Protein AF-A0A803LSX2-F1 (afdb_monomer_lite)

Secondary structure (DSSP, 8-state):
-----TTPPPPHHHHHHHHSEEEEETTEEEE-SHHHHHHHHHHHHHHHHHHHTT----HHHHHHHHTTSEETTEETTTBTTHHHHSPPPGGG------S--SHHHHHHHHH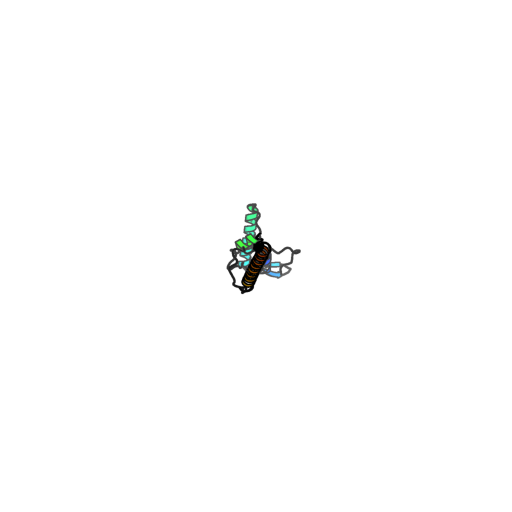HHHHHHHHHHHHHHHHHHHHHH-PPP-PPPPP---------

pLDDT: mean 78.56, std 14.8, range [43.22, 96.0]

Radius of gyration: 40.78 Å; chains: 1; bounding box: 102×31×117 Å

Sequence (152 aa):
MAKKKDGILPTTAEVYESTHSVCVGNDEVELMGDKSQKVMGEYMEKLEEYKNKGIEINPDKVYLEVVGGQKKGKVYGLGSASQMYYKSDPTSQSTSSSSTPSMISQLSSQVEELKKMAEENHNKEMASLVKQVYRPYKPPTPAVTRSRDTTK

InterPro domains:
  IPR004252 Probable transposase, Ptta/En/Spm, plant [PF03004] (1-81)

Foldseek 3Di:
DQDDDPPDDDAPLSLLQVQQWDDPDPPDTDGHDDVSVQLVVQLVVVVVVCVVVVHDDDSNVSSCVSQPHADPNDGPSCGPVVCVVDPDDPVPPDDPCPDDPDPVVVVVVVVVVVVVVVVVVVVVVVVVVVVVVDDDDDDDDDDPDDDDDDDD

Structure (mmCIF, N/CA/C/O backbone):
data_AF-A0A803LSX2-F1
#
_entry.id   AF-A0A803LSX2-F1
#
loop_
_atom_site.group_PDB
_atom_site.id
_atom_site.type_symbol
_atom_site.label_atom_id
_atom_site.label_alt_id
_atom_site.label_comp_id
_atom_site.label_asym_id
_atom_site.label_entity_id
_atom_site.label_seq_id
_atom_site.pdbx_PDB_ins_code
_atom_site.Cartn_x
_atom_site.Cartn_y
_atom_site.Cartn_z
_atom_site.occupancy
_atom_site.B_iso_or_equiv
_atom_site.auth_seq_id
_atom_site.auth_comp_id
_atom_site.auth_asym_id
_atom_site.auth_atom_id
_atom_site.pdbx_PDB_model_num
ATOM 1 N N . MET A 1 1 ? 8.763 -13.760 -7.554 1.00 45.34 1 MET A N 1
ATOM 2 C CA . MET A 1 1 ? 8.290 -14.188 -6.214 1.00 45.34 1 MET A CA 1
ATOM 3 C C . MET A 1 1 ? 9.297 -13.674 -5.201 1.00 45.34 1 MET A C 1
ATOM 5 O O . MET A 1 1 ? 10.445 -14.092 -5.266 1.00 45.34 1 MET A O 1
ATOM 9 N N . ALA A 1 2 ? 8.905 -12.750 -4.323 1.00 52.59 2 ALA A N 1
ATOM 10 C CA . ALA A 1 2 ? 9.801 -12.193 -3.310 1.00 52.59 2 ALA A CA 1
ATOM 11 C C . ALA A 1 2 ? 10.327 -13.298 -2.370 1.00 52.59 2 ALA A C 1
ATOM 13 O O . ALA A 1 2 ? 9.544 -14.089 -1.832 1.00 52.59 2 ALA A O 1
ATOM 14 N N . LYS A 1 3 ? 11.654 -13.374 -2.196 1.00 54.28 3 LYS A N 1
ATOM 15 C CA . LYS A 1 3 ? 12.314 -14.301 -1.262 1.00 54.28 3 LYS A CA 1
ATOM 16 C C . LYS A 1 3 ? 11.926 -13.898 0.170 1.00 54.28 3 LYS A C 1
ATOM 18 O O . LYS A 1 3 ? 12.095 -12.745 0.554 1.00 54.28 3 LYS A O 1
ATOM 23 N N . LYS A 1 4 ? 11.370 -14.830 0.955 1.00 54.22 4 LYS A N 1
ATOM 24 C CA . LYS A 1 4 ? 10.999 -14.587 2.360 1.00 54.22 4 LYS A CA 1
ATOM 25 C C . LYS A 1 4 ? 12.279 -14.457 3.193 1.00 54.22 4 LYS A C 1
ATOM 27 O O . LYS A 1 4 ? 13.009 -15.435 3.312 1.00 54.22 4 LYS A O 1
ATOM 32 N N . LYS A 1 5 ? 12.536 -13.279 3.763 1.00 59.06 5 LYS A N 1
ATOM 33 C CA . LYS A 1 5 ? 13.562 -13.076 4.797 1.00 59.06 5 LYS A CA 1
ATOM 34 C C . LYS A 1 5 ? 12.945 -13.459 6.143 1.00 59.06 5 LYS A C 1
ATOM 36 O O . LYS A 1 5 ? 12.048 -12.762 6.586 1.00 59.06 5 LYS A O 1
ATOM 41 N N . ASP A 1 6 ? 13.327 -14.595 6.723 1.00 60.88 6 ASP A N 1
ATOM 42 C CA . ASP A 1 6 ? 13.201 -14.983 8.148 1.00 60.88 6 ASP A CA 1
ATOM 43 C C . ASP A 1 6 ? 11.969 -14.504 8.959 1.00 60.88 6 ASP A C 1
ATOM 45 O O . ASP A 1 6 ? 12.066 -14.196 10.144 1.00 60.88 6 ASP A O 1
ATOM 49 N N . GLY A 1 7 ? 10.782 -14.437 8.345 1.00 65.94 7 GLY A N 1
ATOM 50 C CA . GLY A 1 7 ? 9.560 -13.936 8.995 1.00 65.94 7 GLY A CA 1
ATOM 51 C C . GLY A 1 7 ? 9.459 -12.407 9.117 1.00 65.94 7 GLY A C 1
ATOM 52 O O . GLY A 1 7 ? 8.475 -11.909 9.662 1.00 65.94 7 GLY A O 1
ATOM 53 N N . ILE A 1 8 ? 10.422 -11.660 8.577 1.00 78.31 8 ILE A N 1
ATOM 54 C CA . ILE A 1 8 ? 10.388 -10.201 8.458 1.00 78.31 8 ILE A CA 1
ATOM 55 C C . ILE A 1 8 ? 9.536 -9.836 7.238 1.00 78.31 8 ILE A C 1
ATOM 57 O O . ILE A 1 8 ? 9.716 -10.373 6.142 1.00 78.31 8 ILE A O 1
ATOM 61 N N . LEU A 1 9 ? 8.576 -8.929 7.438 1.00 80.88 9 LEU A N 1
ATOM 62 C CA . LEU A 1 9 ? 7.730 -8.427 6.360 1.00 80.88 9 LEU A CA 1
ATOM 63 C C . LEU A 1 9 ? 8.609 -7.679 5.337 1.00 80.88 9 LEU A C 1
ATOM 65 O O . LEU A 1 9 ? 9.346 -6.780 5.744 1.00 80.88 9 LEU A O 1
ATOM 69 N N . PRO A 1 10 ? 8.545 -8.020 4.036 1.00 88.00 10 PRO A N 1
ATOM 70 C CA . PRO A 1 10 ? 9.317 -7.317 3.016 1.00 88.00 10 PRO A CA 1
ATOM 71 C C . PRO A 1 10 ? 8.851 -5.870 2.907 1.00 88.00 10 PRO A C 1
ATOM 73 O O . PRO A 1 10 ? 7.655 -5.621 3.033 1.00 88.00 10 PRO A O 1
ATOM 76 N N . THR A 1 11 ? 9.752 -4.931 2.637 1.00 90.88 11 THR A N 1
ATOM 77 C CA . THR A 1 11 ? 9.414 -3.509 2.455 1.00 90.88 11 THR A CA 1
ATOM 78 C C . THR A 1 11 ? 8.513 -3.320 1.232 1.00 90.88 11 THR A C 1
ATOM 80 O O . THR A 1 11 ? 8.567 -4.085 0.267 1.00 90.88 11 THR A O 1
ATOM 83 N N . THR A 1 12 ? 7.698 -2.266 1.226 1.00 91.31 12 THR A N 1
ATOM 84 C CA . THR A 1 12 ? 6.857 -1.903 0.071 1.00 91.31 12 THR A CA 1
ATOM 85 C C . THR A 1 12 ? 7.636 -1.776 -1.240 1.00 91.31 12 THR A C 1
ATOM 87 O O . THR A 1 12 ? 7.173 -2.262 -2.272 1.00 91.31 12 THR A O 1
ATOM 90 N N . ALA A 1 13 ? 8.845 -1.214 -1.192 1.00 91.00 13 ALA A N 1
ATOM 91 C CA . ALA A 1 13 ? 9.753 -1.142 -2.333 1.00 91.00 13 ALA A CA 1
ATOM 92 C C . ALA A 1 13 ? 10.184 -2.530 -2.847 1.00 91.00 13 ALA A C 1
ATOM 94 O O . ALA A 1 13 ? 10.188 -2.746 -4.054 1.00 91.00 13 ALA A O 1
ATOM 95 N N . GLU A 1 14 ? 10.456 -3.495 -1.960 1.00 90.25 14 GLU A N 1
ATOM 96 C CA . GLU A 1 14 ? 10.823 -4.870 -2.346 1.00 90.25 14 GLU A CA 1
ATOM 97 C C . GLU A 1 14 ? 9.645 -5.596 -3.020 1.00 90.25 14 GLU A C 1
ATOM 99 O O . GLU A 1 14 ? 9.809 -6.327 -4.001 1.00 90.25 14 GLU A O 1
ATOM 104 N N . VAL A 1 15 ? 8.423 -5.379 -2.520 1.00 89.75 15 VAL A N 1
ATOM 105 C CA . VAL A 1 15 ? 7.200 -5.898 -3.156 1.00 89.75 15 VAL A CA 1
ATOM 106 C C . VAL A 1 15 ? 6.996 -5.269 -4.533 1.00 89.75 15 VAL A C 1
ATOM 108 O O . VAL A 1 15 ? 6.634 -5.964 -5.488 1.00 89.75 15 VAL A O 1
ATOM 111 N N . TYR A 1 16 ? 7.238 -3.964 -4.650 1.00 90.69 16 TYR A N 1
ATOM 112 C CA . TYR A 1 16 ? 7.140 -3.253 -5.917 1.00 90.69 16 TYR A CA 1
ATOM 113 C C . TYR A 1 16 ? 8.159 -3.769 -6.935 1.00 90.69 16 TYR A C 1
ATOM 115 O O . TYR A 1 16 ? 7.779 -4.126 -8.048 1.00 90.69 16 TYR A O 1
ATOM 123 N N . GLU A 1 17 ? 9.422 -3.893 -6.535 1.00 89.69 17 GLU A N 1
ATOM 124 C CA . GLU A 1 17 ? 10.492 -4.452 -7.357 1.00 89.69 17 GLU A CA 1
ATOM 125 C C . GLU A 1 17 ? 10.127 -5.858 -7.836 1.00 89.69 17 GLU A C 1
ATOM 127 O O . GLU A 1 17 ? 10.133 -6.111 -9.035 1.00 89.69 17 GLU A O 1
ATOM 132 N N . SER A 1 18 ? 9.668 -6.750 -6.950 1.00 86.62 18 SER A N 1
ATOM 133 C CA . SER A 1 18 ? 9.279 -8.112 -7.346 1.00 86.62 18 SER A CA 1
ATOM 134 C C . SER A 1 18 ? 8.073 -8.175 -8.297 1.00 86.62 18 SER A C 1
ATOM 136 O O . SER A 1 18 ? 7.861 -9.227 -8.905 1.00 86.62 18 SER A O 1
ATOM 138 N N . THR A 1 19 ? 7.236 -7.138 -8.371 1.00 86.00 19 THR A N 1
ATOM 139 C CA . THR A 1 19 ? 6.032 -7.112 -9.227 1.00 86.00 19 THR A CA 1
ATOM 140 C C . THR A 1 19 ? 6.241 -6.332 -10.522 1.00 86.00 19 THR A C 1
ATOM 142 O O . THR A 1 19 ? 5.523 -6.565 -11.491 1.00 86.00 19 THR A O 1
ATOM 145 N N . HIS A 1 20 ? 7.227 -5.437 -10.550 1.00 89.19 20 HIS A N 1
ATOM 146 C CA . HIS A 1 20 ? 7.549 -4.567 -11.679 1.00 89.19 20 HIS A CA 1
ATOM 147 C C . HIS A 1 20 ? 8.950 -4.848 -12.221 1.00 89.19 20 HIS A C 1
ATOM 149 O O . HIS A 1 20 ? 9.582 -3.949 -12.765 1.00 89.19 20 HIS A O 1
ATOM 155 N N . SER A 1 21 ? 9.435 -6.081 -12.084 1.00 88.56 21 SER A N 1
ATOM 156 C CA . SER A 1 21 ? 10.687 -6.540 -12.681 1.00 88.56 21 SER A CA 1
ATOM 157 C C . SER A 1 21 ? 10.489 -7.799 -13.520 1.00 88.56 21 SER A C 1
ATOM 159 O O . SER A 1 21 ? 9.534 -8.557 -13.324 1.00 88.56 21 SER A O 1
ATOM 161 N N . VAL A 1 22 ? 11.391 -7.996 -14.479 1.00 84.94 22 VAL A N 1
ATOM 162 C CA . VAL A 1 22 ? 11.497 -9.197 -15.307 1.00 84.94 22 VAL A CA 1
ATOM 163 C C . VAL A 1 22 ? 12.829 -9.877 -15.022 1.00 84.94 22 VAL A C 1
ATOM 165 O O . VAL A 1 22 ? 13.842 -9.210 -14.828 1.00 84.94 22 VAL A O 1
ATOM 168 N N . CYS A 1 23 ? 12.832 -11.208 -14.988 1.00 80.00 23 CYS A N 1
ATOM 169 C CA . CYS A 1 23 ? 14.074 -11.967 -14.897 1.00 80.00 23 CYS A CA 1
ATOM 170 C C . CYS A 1 23 ? 14.767 -11.958 -16.264 1.00 80.00 23 CYS A C 1
ATOM 172 O O . CYS A 1 23 ? 14.196 -12.462 -17.233 1.00 80.00 23 CYS A O 1
ATOM 174 N N . VAL A 1 24 ? 15.987 -11.426 -16.331 1.00 76.38 24 VAL A N 1
ATOM 175 C CA . VAL A 1 24 ? 16.764 -11.320 -17.583 1.00 76.38 24 VAL A CA 1
ATOM 176 C C . VAL A 1 24 ? 17.782 -12.466 -17.726 1.00 76.38 24 VAL A C 1
ATOM 178 O O . VAL A 1 24 ? 18.258 -12.753 -18.821 1.00 76.38 24 VAL A O 1
ATOM 181 N N . GLY A 1 25 ? 18.016 -13.229 -16.654 1.00 63.50 25 GLY A N 1
ATOM 182 C CA . GLY A 1 25 ? 18.868 -14.424 -16.627 1.00 63.50 25 GLY A CA 1
ATOM 183 C C . GLY A 1 25 ? 19.738 -14.449 -15.368 1.00 63.50 25 GLY A C 1
ATOM 184 O O . GLY A 1 25 ? 19.983 -13.406 -14.785 1.00 63.50 25 GLY A O 1
ATOM 185 N N . ASN A 1 26 ? 20.176 -15.633 -14.917 1.00 66.06 26 ASN A N 1
ATOM 186 C CA . ASN A 1 26 ? 21.057 -15.821 -13.744 1.00 66.06 26 ASN A CA 1
ATOM 187 C C . ASN A 1 26 ? 20.691 -14.968 -12.508 1.00 66.06 26 ASN A C 1
ATOM 189 O O . ASN A 1 26 ? 21.546 -14.296 -11.943 1.00 66.06 26 ASN A O 1
ATOM 193 N N . ASP A 1 27 ? 19.420 -14.990 -12.099 1.00 69.88 27 ASP A N 1
ATOM 194 C CA . ASP A 1 27 ? 18.881 -14.215 -10.967 1.00 69.88 27 ASP A CA 1
ATOM 195 C C . ASP A 1 27 ? 18.918 -12.676 -11.104 1.00 69.88 27 ASP A C 1
ATOM 197 O O . ASP A 1 27 ? 18.473 -11.990 -10.181 1.00 69.88 27 ASP A O 1
ATOM 201 N N . GLU A 1 28 ? 19.353 -12.117 -12.239 1.00 71.06 28 GLU A N 1
ATOM 202 C CA . GLU A 1 28 ? 19.239 -10.680 -12.502 1.00 71.06 28 GLU A CA 1
ATOM 203 C C . GLU A 1 28 ? 17.787 -10.300 -12.802 1.00 71.06 28 GLU A C 1
ATOM 205 O O . GLU A 1 28 ? 17.107 -10.894 -13.652 1.00 71.06 28 GLU A O 1
ATOM 210 N N . VAL A 1 29 ? 17.315 -9.294 -12.068 1.00 77.94 29 VAL A N 1
ATOM 211 C CA . VAL A 1 29 ? 15.980 -8.714 -12.191 1.00 77.94 29 VAL A CA 1
ATOM 212 C C . VAL A 1 29 ? 16.127 -7.274 -12.653 1.00 77.94 29 VAL A C 1
ATOM 214 O O . VAL A 1 29 ? 16.778 -6.469 -11.992 1.00 77.94 29 VAL A O 1
ATOM 217 N N . GLU A 1 30 ? 15.504 -6.944 -13.780 1.00 84.38 30 GLU A N 1
ATOM 218 C CA . GLU A 1 30 ? 15.461 -5.580 -14.306 1.00 84.38 30 GLU A CA 1
ATOM 219 C C . GLU A 1 30 ? 14.056 -5.005 -14.176 1.00 84.38 30 GLU A C 1
ATOM 221 O O . GLU A 1 30 ? 13.064 -5.691 -14.433 1.00 84.38 30 GLU A O 1
ATOM 226 N N . LEU A 1 31 ? 13.956 -3.728 -13.803 1.00 86.69 31 LEU A N 1
ATOM 227 C CA . LEU A 1 31 ? 12.673 -3.034 -13.721 1.00 86.69 31 LEU A CA 1
ATOM 228 C C . LEU A 1 31 ? 12.027 -2.897 -15.105 1.00 86.69 31 LEU A C 1
ATOM 230 O O . LEU A 1 31 ? 12.639 -2.424 -16.062 1.00 86.69 31 LEU A O 1
ATOM 234 N N . MET A 1 32 ? 10.749 -3.255 -15.187 1.00 86.19 32 MET A N 1
ATOM 235 C CA . MET A 1 32 ? 9.973 -3.275 -16.420 1.00 86.19 32 MET A CA 1
ATOM 236 C C . MET A 1 32 ? 9.413 -1.895 -16.770 1.00 86.19 32 MET A C 1
ATOM 238 O O . MET A 1 32 ? 8.279 -1.544 -16.436 1.00 86.19 32 MET A O 1
ATOM 242 N N . GLY A 1 33 ? 10.198 -1.150 -17.542 1.00 88.44 33 GLY A N 1
ATOM 243 C CA . GLY A 1 33 ? 9.772 0.074 -18.211 1.00 88.44 33 GLY A CA 1
ATOM 244 C C . GLY A 1 33 ? 10.005 1.359 -17.419 1.00 88.44 33 GLY A C 1
ATOM 245 O O . GLY A 1 33 ? 10.291 1.366 -16.219 1.00 88.44 33 GLY A O 1
ATOM 246 N N . ASP A 1 34 ? 9.838 2.478 -18.122 1.00 92.25 34 ASP A N 1
ATOM 247 C CA . ASP A 1 34 ? 10.256 3.807 -17.660 1.00 92.25 34 ASP A CA 1
ATOM 248 C C . ASP A 1 34 ? 9.585 4.226 -16.348 1.00 92.25 34 ASP A C 1
ATOM 250 O O . ASP A 1 34 ? 10.188 4.876 -15.496 1.00 92.25 34 ASP A O 1
ATOM 254 N N . LYS A 1 35 ? 8.317 3.839 -16.150 1.00 90.75 35 LYS A N 1
ATOM 255 C CA . LYS A 1 35 ? 7.558 4.203 -14.945 1.00 90.75 35 LYS A CA 1
ATOM 256 C C . LYS A 1 35 ? 8.125 3.547 -13.692 1.00 90.75 35 LYS A C 1
ATOM 258 O O . LYS A 1 35 ? 8.237 4.220 -12.673 1.00 90.75 35 LYS A O 1
ATOM 263 N N . SER A 1 36 ? 8.455 2.257 -13.747 1.00 90.81 36 SER A N 1
ATOM 264 C CA . SER A 1 36 ? 9.009 1.552 -12.588 1.00 90.81 36 SER A CA 1
ATOM 265 C C . SER A 1 36 ? 10.426 2.000 -12.281 1.00 90.81 36 SER A C 1
ATOM 267 O O . SER A 1 36 ? 10.746 2.197 -11.111 1.00 90.81 36 SER 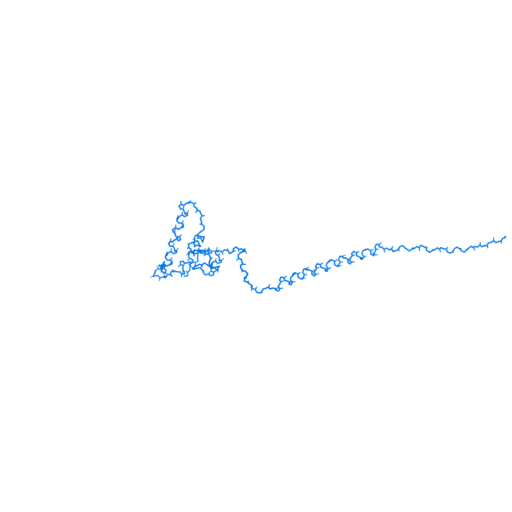A O 1
ATOM 269 N N . GLN A 1 37 ? 11.237 2.234 -13.317 1.00 92.44 37 GLN A N 1
ATOM 270 C CA . GLN A 1 37 ? 12.576 2.800 -13.157 1.00 92.44 37 GLN A CA 1
ATOM 271 C C . GLN A 1 37 ? 12.515 4.178 -12.495 1.00 92.44 37 GLN A C 1
ATOM 273 O O . GLN A 1 37 ? 13.225 4.421 -11.525 1.00 92.44 37 GLN A O 1
ATOM 278 N N . LYS A 1 38 ? 11.603 5.046 -12.950 1.00 94.31 38 LYS A N 1
ATOM 279 C CA . LYS A 1 38 ? 11.399 6.371 -12.359 1.00 94.31 38 LYS A CA 1
ATOM 280 C C . LYS A 1 38 ? 10.981 6.300 -10.889 1.00 94.31 38 LYS A C 1
ATOM 282 O O . LYS A 1 38 ? 11.585 6.970 -10.062 1.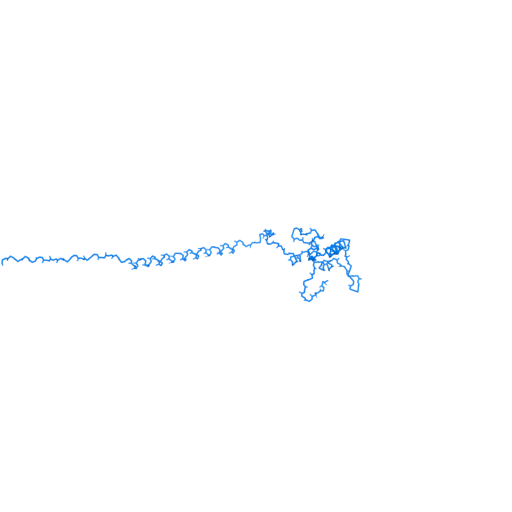00 94.31 38 LYS A O 1
ATOM 287 N N . VAL A 1 39 ? 9.981 5.479 -10.558 1.00 93.94 39 VAL A N 1
ATOM 288 C CA . VAL A 1 39 ? 9.503 5.327 -9.170 1.00 93.94 39 VAL A CA 1
ATOM 289 C C . VAL A 1 39 ? 10.621 4.835 -8.251 1.00 93.94 39 VAL A C 1
ATOM 291 O O . VAL A 1 39 ? 10.794 5.374 -7.163 1.00 93.94 39 VAL A O 1
ATOM 294 N N . MET A 1 40 ? 11.394 3.830 -8.671 1.00 93.50 40 MET A N 1
ATOM 295 C CA . MET A 1 40 ? 12.478 3.312 -7.834 1.00 93.50 40 MET A CA 1
ATOM 296 C C . MET A 1 40 ? 13.646 4.301 -7.726 1.00 93.50 40 MET A C 1
ATOM 298 O O . MET A 1 40 ? 14.206 4.460 -6.645 1.00 93.50 40 MET A O 1
ATOM 302 N N . GLY A 1 41 ? 13.966 5.013 -8.811 1.00 94.50 41 GLY A N 1
ATOM 303 C CA . GLY A 1 41 ? 14.976 6.072 -8.810 1.00 94.50 41 GLY A CA 1
ATOM 304 C C . GLY A 1 41 ? 14.644 7.192 -7.823 1.00 94.50 41 GLY A C 1
ATOM 305 O O . GLY A 1 41 ? 15.449 7.484 -6.944 1.00 94.50 41 GLY A O 1
ATOM 306 N N . GLU A 1 42 ? 13.428 7.746 -7.894 1.00 96.00 42 GLU A N 1
ATOM 307 C CA . GLU A 1 42 ? 12.958 8.789 -6.964 1.00 96.00 42 GLU A CA 1
ATOM 308 C C . GLU A 1 42 ? 12.923 8.294 -5.505 1.00 96.00 42 GLU A C 1
ATOM 310 O O . GLU A 1 42 ? 13.195 9.047 -4.570 1.00 96.00 42 GLU A O 1
ATOM 315 N N . TYR A 1 43 ? 12.603 7.015 -5.289 1.00 95.69 43 TYR A N 1
ATOM 316 C CA . TYR A 1 43 ? 12.627 6.397 -3.965 1.00 95.69 43 TYR A CA 1
ATOM 317 C C . TYR A 1 43 ? 14.033 6.316 -3.369 1.00 95.69 43 TYR A C 1
ATOM 319 O O . TYR A 1 43 ? 14.225 6.691 -2.209 1.00 95.69 43 TYR A O 1
ATOM 327 N N . MET A 1 44 ? 15.014 5.864 -4.151 1.00 94.00 44 MET A N 1
ATOM 328 C CA . MET A 1 44 ? 16.407 5.804 -3.707 1.00 94.00 44 MET A CA 1
ATOM 329 C C . MET A 1 44 ? 16.973 7.206 -3.453 1.00 94.00 44 MET A C 1
ATOM 331 O O . MET A 1 44 ? 17.610 7.418 -2.422 1.00 94.00 44 MET A O 1
ATOM 335 N N . GLU A 1 45 ? 16.669 8.169 -4.329 1.00 95.69 45 GLU A N 1
ATOM 336 C CA . GLU A 1 45 ? 17.079 9.570 -4.183 1.00 95.69 45 GLU A CA 1
ATOM 337 C C . GLU A 1 45 ? 16.547 10.183 -2.879 1.00 95.69 45 GLU A C 1
ATOM 339 O O . GLU A 1 45 ? 17.315 10.744 -2.096 1.00 95.69 45 GLU A O 1
ATOM 344 N N . LYS A 1 46 ? 15.254 10.008 -2.570 1.00 94.62 46 LYS A N 1
ATOM 345 C CA . LYS A 1 46 ? 14.684 10.519 -1.313 1.00 94.62 46 LYS A CA 1
ATOM 346 C C . LYS A 1 46 ? 15.271 9.848 -0.079 1.00 94.62 46 LYS A C 1
ATOM 348 O O . LYS A 1 46 ? 15.510 10.523 0.920 1.00 94.62 46 LYS A O 1
ATOM 353 N N . LEU A 1 47 ? 15.500 8.533 -0.110 1.00 93.19 47 LEU A N 1
ATOM 354 C CA . LEU A 1 47 ? 16.148 7.843 1.011 1.00 93.19 47 LEU A CA 1
ATOM 355 C C . LEU A 1 47 ? 17.533 8.426 1.302 1.00 93.19 47 LEU A C 1
ATOM 357 O O . LEU A 1 47 ? 17.883 8.638 2.466 1.00 93.19 47 LEU A O 1
ATOM 361 N N . GLU A 1 48 ? 18.304 8.706 0.254 1.00 93.31 48 GLU A N 1
ATOM 362 C CA . GLU A 1 48 ? 19.609 9.344 0.378 1.00 93.31 48 GLU A CA 1
ATOM 363 C C . GLU A 1 48 ? 19.490 10.784 0.893 1.00 93.31 48 GLU A C 1
ATOM 365 O O . GLU A 1 48 ? 20.227 11.178 1.797 1.00 93.31 48 GLU A O 1
ATOM 370 N N . GLU A 1 49 ? 18.510 11.550 0.411 1.00 94.12 49 GLU A N 1
ATOM 371 C CA . GLU A 1 49 ? 18.233 12.906 0.888 1.00 94.12 49 GLU A CA 1
ATOM 372 C C . GLU A 1 49 ? 17.929 12.935 2.397 1.00 94.12 49 GLU A C 1
ATOM 374 O O . GLU A 1 49 ? 18.503 13.743 3.133 1.00 94.12 49 GLU A O 1
ATOM 379 N N . TYR A 1 50 ? 17.069 12.038 2.891 1.00 92.94 50 TYR A N 1
ATOM 380 C CA . TYR A 1 50 ? 16.759 11.949 4.322 1.00 92.94 50 TYR A CA 1
ATOM 381 C C . TYR A 1 50 ? 17.967 11.521 5.151 1.00 92.94 50 TYR A C 1
ATOM 383 O O . TYR A 1 50 ? 18.223 12.107 6.207 1.00 92.94 50 TYR A O 1
ATOM 391 N N . LYS A 1 51 ? 18.755 10.568 4.644 1.00 91.69 51 LYS A N 1
ATOM 392 C CA . LYS A 1 51 ? 20.007 10.144 5.276 1.00 91.69 51 LYS A CA 1
ATOM 393 C C . LYS A 1 51 ? 20.995 11.306 5.390 1.00 91.69 51 LYS A C 1
ATOM 395 O O . LYS A 1 51 ? 21.571 11.508 6.456 1.00 91.69 51 LYS A O 1
ATOM 400 N N . ASN A 1 52 ? 21.141 12.106 4.335 1.00 93.56 52 ASN A N 1
ATOM 401 C CA . ASN A 1 52 ? 22.021 13.277 4.312 1.00 93.56 52 ASN A CA 1
ATOM 402 C C . ASN A 1 52 ? 21.545 14.387 5.260 1.00 93.56 52 ASN A C 1
ATOM 404 O O . ASN A 1 52 ? 22.362 15.104 5.834 1.00 93.56 52 ASN A O 1
ATOM 408 N N . LYS A 1 53 ? 20.231 14.502 5.478 1.00 93.19 53 LYS A N 1
ATOM 409 C CA . LYS A 1 53 ? 19.637 15.407 6.475 1.00 93.19 53 LYS A CA 1
ATOM 410 C C . LYS A 1 53 ? 19.719 14.876 7.913 1.00 93.19 53 LYS A C 1
ATOM 412 O O . LYS A 1 53 ? 19.307 15.580 8.831 1.00 93.19 53 LYS A O 1
ATOM 417 N N . GLY A 1 54 ? 20.214 13.653 8.119 1.00 90.62 54 GLY A N 1
ATOM 418 C CA . GLY A 1 54 ? 20.239 12.996 9.428 1.00 90.62 54 GLY A CA 1
ATOM 419 C C . GLY A 1 54 ? 18.846 12.645 9.961 1.00 90.62 54 GLY A C 1
ATOM 420 O O . GLY A 1 54 ? 18.668 12.513 11.169 1.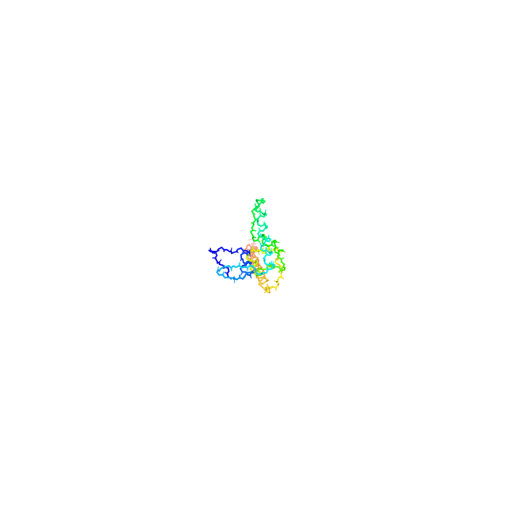00 90.62 54 GLY A O 1
ATOM 421 N N . ILE A 1 55 ? 17.851 12.532 9.077 1.00 90.19 55 ILE A N 1
ATOM 422 C CA . ILE A 1 55 ? 16.472 12.200 9.435 1.00 90.19 55 ILE A CA 1
ATOM 423 C C . ILE A 1 55 ? 16.299 10.691 9.298 1.00 90.19 55 ILE A C 1
ATOM 425 O O . ILE A 1 55 ? 16.391 10.137 8.203 1.00 90.19 55 ILE A O 1
ATOM 429 N N . GLU A 1 56 ? 16.000 10.024 10.408 1.00 88.88 56 GLU A N 1
ATOM 430 C CA . GLU A 1 56 ? 15.587 8.626 10.383 1.00 88.88 56 GLU A CA 1
ATOM 431 C C . GLU A 1 56 ? 14.133 8.543 9.905 1.00 88.88 56 GLU A C 1
ATOM 433 O O . GLU A 1 56 ? 13.196 8.936 10.606 1.00 88.88 56 GLU A O 1
ATOM 438 N N . ILE A 1 57 ? 13.940 8.065 8.676 1.00 90.06 57 ILE A N 1
ATOM 439 C CA . ILE A 1 57 ? 12.622 7.907 8.066 1.00 90.06 57 ILE A CA 1
ATOM 440 C C . ILE A 1 57 ? 12.329 6.436 7.785 1.00 90.06 57 ILE A C 1
ATOM 442 O O . ILE A 1 57 ? 13.196 5.670 7.370 1.00 90.06 57 ILE A O 1
ATOM 446 N N . ASN A 1 58 ? 11.074 6.039 7.991 1.00 90.62 58 ASN A N 1
ATOM 447 C CA . ASN A 1 58 ? 10.623 4.708 7.614 1.00 90.62 58 ASN A CA 1
ATOM 448 C C . ASN A 1 58 ? 10.584 4.596 6.072 1.00 90.62 58 ASN A C 1
ATOM 450 O O . ASN A 1 58 ? 9.898 5.408 5.439 1.00 90.62 58 ASN A O 1
ATOM 454 N N . PRO A 1 59 ? 11.245 3.590 5.469 1.00 91.69 59 PRO A N 1
ATOM 455 C CA . PRO A 1 59 ? 11.277 3.409 4.018 1.00 91.69 59 PRO A CA 1
ATOM 456 C C . PRO A 1 59 ? 9.882 3.285 3.388 1.00 91.69 59 PRO A C 1
ATOM 458 O O . PRO A 1 59 ? 9.632 3.857 2.330 1.00 91.69 59 PRO A O 1
ATOM 461 N N . ASP A 1 60 ? 8.917 2.652 4.061 1.00 92.31 60 ASP A N 1
ATOM 462 C CA . ASP A 1 60 ? 7.552 2.526 3.539 1.00 92.31 60 ASP A C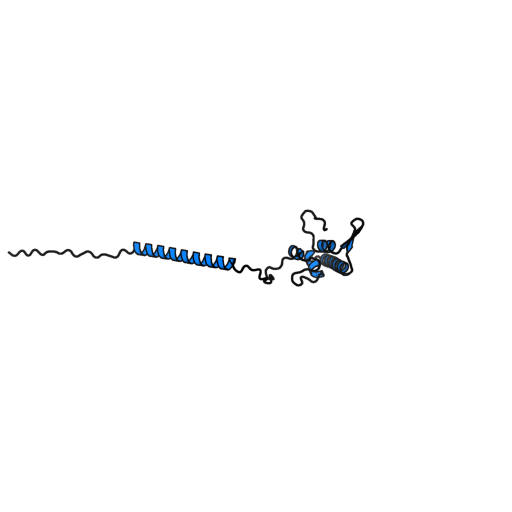A 1
ATOM 463 C C . ASP A 1 60 ? 6.853 3.883 3.406 1.00 92.31 60 ASP A C 1
ATOM 465 O O . ASP A 1 60 ? 6.042 4.084 2.499 1.00 92.31 60 ASP A O 1
ATOM 469 N N . LYS A 1 61 ? 7.177 4.848 4.276 1.00 91.88 61 LYS A N 1
ATOM 470 C CA . LYS A 1 61 ? 6.650 6.215 4.165 1.00 91.88 61 LYS A CA 1
ATOM 471 C C . LYS A 1 61 ? 7.258 6.956 2.979 1.00 91.88 61 LYS A C 1
ATOM 473 O O . LYS A 1 61 ? 6.527 7.657 2.285 1.00 91.88 61 LYS A O 1
ATOM 478 N N . VAL A 1 62 ? 8.551 6.760 2.719 1.00 94.38 62 VAL A N 1
ATOM 479 C CA . VAL A 1 62 ? 9.222 7.346 1.548 1.00 94.38 62 VAL A CA 1
ATOM 480 C C . VAL A 1 62 ? 8.597 6.814 0.265 1.00 94.38 62 VAL A C 1
ATOM 482 O O . VAL A 1 62 ? 8.230 7.597 -0.608 1.00 94.38 62 VAL A O 1
ATOM 485 N N . TYR A 1 63 ? 8.386 5.498 0.179 1.00 94.19 63 TYR A N 1
ATOM 486 C CA . TYR A 1 63 ? 7.722 4.891 -0.972 1.00 94.19 63 TYR A CA 1
ATOM 487 C C . TYR A 1 63 ? 6.325 5.481 -1.192 1.00 94.19 63 TYR A C 1
ATOM 489 O O . TYR A 1 63 ? 5.987 5.872 -2.309 1.00 94.19 63 TYR A O 1
ATOM 497 N N . LEU A 1 64 ? 5.534 5.611 -0.119 1.00 93.38 64 LEU A N 1
ATOM 498 C CA . LEU A 1 64 ? 4.194 6.193 -0.186 1.00 93.38 64 LEU A CA 1
ATOM 499 C C . LEU A 1 64 ? 4.211 7.619 -0.745 1.00 93.38 64 LEU A C 1
ATOM 501 O O . LEU A 1 64 ? 3.338 7.983 -1.529 1.00 93.38 64 LEU A O 1
ATOM 505 N N . GLU A 1 65 ? 5.192 8.422 -0.347 1.00 93.50 65 GLU A N 1
ATOM 506 C CA . GLU A 1 65 ? 5.345 9.793 -0.821 1.00 93.50 65 GLU A CA 1
ATOM 507 C C . GLU A 1 65 ? 5.701 9.848 -2.311 1.00 93.50 65 GLU A C 1
ATOM 509 O O . GLU A 1 65 ? 5.094 10.610 -3.061 1.00 93.50 65 GLU A O 1
ATOM 514 N N . VAL A 1 66 ? 6.649 9.017 -2.752 1.00 95.00 66 VAL A N 1
ATOM 515 C CA . VAL A 1 66 ? 7.089 8.934 -4.156 1.00 95.00 66 VAL A CA 1
ATOM 516 C C . VAL A 1 66 ? 5.935 8.561 -5.079 1.00 95.00 66 VAL A C 1
ATOM 518 O O . VAL A 1 66 ? 5.714 9.202 -6.102 1.00 95.00 66 VAL A O 1
ATOM 521 N N . VAL A 1 67 ? 5.130 7.569 -4.696 1.00 92.12 67 VAL A N 1
ATOM 522 C CA . VAL A 1 67 ? 3.989 7.134 -5.517 1.00 92.12 67 VAL A CA 1
ATOM 523 C C . VAL A 1 67 ? 2.767 8.061 -5.423 1.00 92.12 67 VAL A C 1
ATOM 525 O O . VAL A 1 67 ? 1.733 7.793 -6.042 1.00 92.12 67 VAL A O 1
ATOM 528 N N . GLY A 1 68 ? 2.875 9.170 -4.682 1.00 90.94 68 GLY A N 1
ATOM 529 C CA . GLY A 1 68 ? 1.841 10.198 -4.571 1.00 90.94 68 GLY A CA 1
ATOM 530 C C . GLY A 1 68 ? 0.703 9.852 -3.607 1.00 90.94 68 GLY A C 1
ATOM 531 O O . GLY A 1 68 ? -0.422 10.326 -3.788 1.00 90.94 68 GLY A O 1
ATOM 532 N N . GLY A 1 69 ? 0.973 9.025 -2.598 1.00 90.44 69 GLY A N 1
ATOM 533 C CA . GLY A 1 69 ? 0.043 8.684 -1.527 1.00 90.44 69 GLY A CA 1
ATOM 534 C C . GLY A 1 69 ? -0.994 7.615 -1.884 1.00 90.44 69 GLY A C 1
ATOM 535 O O . GLY A 1 69 ? -0.866 6.853 -2.845 1.00 90.44 69 GLY A O 1
ATOM 536 N N . GLN A 1 70 ? -2.053 7.550 -1.072 1.00 88.00 70 GLN A N 1
ATOM 537 C CA . GLN A 1 70 ? -3.183 6.646 -1.287 1.00 88.00 70 GLN A CA 1
ATOM 538 C C . GLN A 1 70 ? -4.262 7.326 -2.136 1.00 88.00 70 GLN A C 1
ATOM 540 O O . GLN A 1 70 ? -4.833 8.341 -1.744 1.00 88.00 70 GLN A O 1
ATOM 545 N N . LYS A 1 71 ? -4.612 6.730 -3.279 1.00 84.38 71 LYS A N 1
ATOM 546 C CA . LYS A 1 71 ? -5.739 7.165 -4.119 1.00 84.38 71 LYS A CA 1
ATOM 547 C C . LYS A 1 71 ? -6.861 6.141 -4.036 1.00 84.38 71 LYS A C 1
ATOM 549 O O . LYS A 1 71 ? -6.662 4.973 -4.355 1.00 84.38 71 LYS A O 1
ATOM 554 N N . LYS A 1 72 ? -8.055 6.573 -3.611 1.00 83.88 72 LYS A N 1
ATOM 555 C CA . LYS A 1 72 ? -9.220 5.689 -3.383 1.00 83.88 72 LYS A CA 1
ATOM 556 C C . LYS A 1 72 ? -8.882 4.480 -2.484 1.00 83.88 72 LYS A C 1
ATOM 558 O O . LYS A 1 72 ? -9.291 3.359 -2.773 1.00 83.88 72 LYS A O 1
ATOM 563 N N . GLY A 1 73 ? -8.077 4.705 -1.441 1.00 80.50 73 GLY A N 1
ATOM 564 C CA . GLY A 1 73 ? -7.628 3.662 -0.508 1.00 80.50 73 GLY A CA 1
ATOM 565 C C . GLY A 1 73 ? -6.597 2.678 -1.075 1.00 80.50 73 GLY A C 1
ATOM 566 O O . GLY A 1 73 ? -6.316 1.667 -0.440 1.00 80.50 73 GLY A O 1
ATOM 567 N N . LYS A 1 74 ? -6.039 2.943 -2.263 1.00 85.12 74 LYS A N 1
ATOM 568 C CA . LYS A 1 74 ? -5.043 2.086 -2.915 1.00 85.12 74 LYS A CA 1
ATOM 569 C C . LYS A 1 74 ? -3.726 2.826 -3.099 1.00 85.12 74 LYS A C 1
ATOM 571 O O . LYS A 1 74 ? -3.718 4.012 -3.429 1.00 85.12 74 LYS A O 1
ATOM 576 N N . VAL A 1 75 ? -2.627 2.099 -2.931 1.00 91.06 75 VAL A N 1
ATOM 577 C CA . VAL A 1 75 ? -1.275 2.564 -3.261 1.00 91.06 75 VAL A CA 1
ATOM 578 C C . VAL A 1 75 ? -0.895 2.001 -4.623 1.00 91.06 75 VAL A C 1
ATOM 580 O O . VAL A 1 75 ? -1.142 0.824 -4.909 1.00 91.06 75 VAL A O 1
ATOM 583 N N . TYR A 1 76 ? -0.336 2.851 -5.483 1.00 88.62 76 TYR A N 1
ATOM 584 C CA . TYR A 1 76 ? 0.129 2.428 -6.799 1.00 88.62 76 TYR A CA 1
ATOM 585 C C . TYR A 1 76 ? 1.161 1.301 -6.669 1.00 88.62 76 TYR A C 1
ATOM 587 O O . TYR A 1 76 ? 1.974 1.304 -5.753 1.00 88.62 76 TYR A O 1
ATOM 595 N N . GLY A 1 77 ? 1.084 0.306 -7.554 1.00 86.50 77 GLY A N 1
ATOM 596 C CA . GLY A 1 77 ? 2.014 -0.826 -7.575 1.00 86.50 77 GLY A CA 1
ATOM 597 C C . GLY A 1 77 ? 1.870 -1.848 -6.440 1.00 86.50 77 GLY A C 1
ATOM 598 O O . GLY A 1 77 ? 2.450 -2.922 -6.535 1.00 86.50 77 GLY A O 1
ATOM 599 N N . LEU A 1 78 ? 1.070 -1.557 -5.408 1.00 86.94 78 LEU A N 1
ATOM 600 C CA . LEU A 1 78 ? 0.949 -2.392 -4.207 1.00 86.94 78 LEU A CA 1
ATOM 601 C C . LEU A 1 78 ? -0.380 -3.163 -4.109 1.00 86.94 78 LEU A C 1
ATOM 603 O O . LEU A 1 78 ? -0.473 -4.176 -3.417 1.00 86.94 78 LEU A O 1
ATOM 607 N N . GLY A 1 79 ? -1.430 -2.700 -4.792 1.00 83.69 79 GLY A N 1
ATOM 608 C CA . GLY A 1 79 ? -2.732 -3.375 -4.795 1.00 83.69 79 GLY A CA 1
ATOM 609 C C . GLY A 1 79 ? -3.353 -3.472 -3.394 1.00 83.69 79 GLY A C 1
ATOM 610 O O . GLY A 1 79 ? -3.399 -2.481 -2.672 1.00 83.69 79 GLY A O 1
ATOM 611 N N . SER A 1 80 ? -3.855 -4.653 -3.015 1.00 80.50 80 SER A N 1
ATOM 612 C CA . SER A 1 80 ? -4.417 -4.916 -1.678 1.00 80.50 80 SER A CA 1
ATOM 613 C C . SER A 1 80 ? -3.355 -5.113 -0.593 1.00 80.50 80 SER A C 1
ATOM 615 O O . SER A 1 80 ? -3.668 -4.987 0.590 1.00 80.50 80 SER A O 1
ATOM 617 N N . ALA A 1 81 ? -2.096 -5.372 -0.968 1.00 82.38 81 ALA A N 1
ATOM 618 C CA . ALA A 1 81 ? -1.011 -5.539 -0.005 1.00 82.38 81 ALA A CA 1
ATOM 619 C C . ALA A 1 81 ? -0.736 -4.245 0.776 1.00 82.38 81 ALA A C 1
ATOM 621 O O . ALA A 1 81 ? -0.222 -4.307 1.889 1.00 82.38 81 ALA A O 1
ATOM 622 N N . SER A 1 82 ? -1.152 -3.080 0.256 1.00 86.00 82 SER A N 1
ATOM 623 C CA . SER A 1 82 ? -0.984 -1.786 0.926 1.00 86.00 82 SER A CA 1
ATOM 624 C C . SER A 1 82 ? -1.566 -1.731 2.335 1.00 86.00 82 SER A C 1
ATOM 626 O O . SER A 1 82 ? -1.045 -0.993 3.162 1.00 86.00 82 SER A O 1
ATOM 628 N N . GLN A 1 83 ? -2.603 -2.517 2.629 1.00 84.25 83 GLN A N 1
ATOM 629 C CA . GLN A 1 83 ? -3.224 -2.564 3.955 1.00 84.25 83 GLN A CA 1
ATOM 630 C C . GLN A 1 83 ? -2.294 -3.143 5.038 1.00 84.25 83 GLN A C 1
ATOM 632 O O . GLN A 1 83 ? -2.456 -2.832 6.216 1.00 84.25 83 GLN A O 1
ATOM 637 N N . MET A 1 84 ? -1.313 -3.966 4.649 1.00 85.75 84 MET A N 1
ATOM 638 C CA . MET A 1 84 ? -0.325 -4.547 5.568 1.00 85.75 84 MET A CA 1
ATOM 639 C C . MET A 1 84 ? 0.695 -3.501 6.042 1.00 85.75 84 MET A C 1
ATOM 641 O O . MET A 1 84 ? 1.174 -3.577 7.170 1.00 85.75 84 MET A O 1
ATOM 645 N N . TYR A 1 85 ? 0.998 -2.525 5.183 1.00 87.00 85 TYR A N 1
ATOM 646 C CA . TYR A 1 85 ? 2.041 -1.514 5.387 1.00 87.00 85 TYR A CA 1
ATOM 647 C C . TYR A 1 85 ? 1.487 -0.204 5.929 1.00 87.00 85 TYR A C 1
ATOM 649 O O . TYR A 1 85 ? 2.058 0.423 6.819 1.00 87.00 85 TYR A O 1
ATOM 657 N N . TYR A 1 86 ? 0.337 0.200 5.402 1.00 86.69 86 TYR A N 1
ATOM 658 C CA . TYR A 1 86 ? -0.311 1.450 5.738 1.00 86.69 86 TYR A CA 1
ATOM 659 C C . TYR A 1 86 ? -1.603 1.120 6.459 1.00 86.69 86 TYR A C 1
ATOM 661 O O . TYR A 1 86 ? -2.608 0.751 5.846 1.00 86.69 86 TYR A O 1
ATOM 669 N N . LYS A 1 87 ? -1.571 1.247 7.786 1.00 74.81 87 LYS A N 1
ATOM 670 C CA . LYS A 1 87 ? -2.801 1.225 8.569 1.00 74.81 87 LYS A CA 1
ATOM 671 C C . LYS A 1 87 ? -3.632 2.423 8.127 1.00 74.81 87 LYS A C 1
ATOM 673 O O . LYS A 1 87 ? -3.162 3.555 8.187 1.00 74.81 87 LYS A O 1
ATOM 678 N N . SER A 1 88 ? -4.849 2.172 7.660 1.00 66.12 88 SER A N 1
ATOM 679 C CA . SER A 1 88 ? -5.840 3.234 7.570 1.00 66.12 88 SER A CA 1
ATOM 680 C C . SER A 1 88 ? -6.059 3.754 8.982 1.00 66.12 88 SER A C 1
ATOM 682 O O . SER A 1 88 ? -6.306 2.954 9.889 1.00 66.12 88 SER A O 1
ATOM 684 N N . ASP A 1 89 ? -5.962 5.067 9.178 1.00 57.78 89 ASP A N 1
ATOM 685 C CA . ASP A 1 89 ? -6.466 5.653 10.410 1.00 57.78 89 ASP A CA 1
ATOM 686 C C . ASP A 1 89 ? -7.917 5.179 10.581 1.00 57.78 89 ASP A C 1
ATOM 688 O O . ASP A 1 89 ? -8.689 5.242 9.613 1.00 57.78 89 ASP A O 1
ATOM 692 N N . PRO A 1 90 ? -8.322 4.697 11.768 1.00 53.56 90 PRO A N 1
ATOM 693 C CA . PRO A 1 90 ? -9.700 4.257 12.001 1.00 53.56 90 PRO A CA 1
ATOM 694 C C . PRO A 1 90 ? -10.718 5.368 11.682 1.00 53.56 90 PRO A C 1
ATOM 696 O O . PRO A 1 90 ? -11.879 5.097 11.396 1.00 53.56 90 PRO A O 1
ATOM 699 N N . THR A 1 91 ? -10.262 6.621 11.645 1.00 49.41 91 THR A N 1
ATOM 700 C CA . THR A 1 91 ? -11.019 7.823 11.291 1.00 49.41 91 THR A CA 1
ATOM 701 C C . THR A 1 91 ? -11.368 7.943 9.799 1.00 49.41 91 THR A C 1
ATOM 703 O O . THR A 1 91 ? -12.259 8.710 9.453 1.00 49.41 91 THR A O 1
ATOM 706 N N . SER A 1 92 ? -10.703 7.202 8.903 1.00 49.97 92 SER A N 1
ATOM 707 C CA . SER A 1 92 ? -10.974 7.201 7.450 1.00 49.97 92 SER A CA 1
ATOM 708 C C . SER A 1 92 ? -11.625 5.910 6.956 1.00 49.97 92 SER A C 1
ATOM 710 O O . SER A 1 92 ? -11.588 5.605 5.759 1.00 49.97 92 SER A O 1
ATOM 712 N N . GLN A 1 93 ? -12.272 5.153 7.847 1.00 49.12 93 GLN A N 1
ATOM 713 C CA . GLN A 1 93 ? -13.173 4.087 7.429 1.00 49.12 93 GLN A CA 1
ATOM 714 C C . GLN A 1 93 ? -14.420 4.721 6.800 1.00 49.12 93 GLN A C 1
ATOM 716 O O . GLN A 1 93 ? -15.453 4.910 7.436 1.00 49.12 93 GLN A O 1
ATOM 721 N N . SER A 1 94 ? -14.304 5.072 5.517 1.00 46.25 94 SER A N 1
ATOM 722 C CA . SER A 1 94 ? -15.465 5.268 4.664 1.00 46.25 94 SER A CA 1
ATOM 723 C C . SER A 1 94 ? -16.339 4.033 4.814 1.00 46.25 94 SER A C 1
ATOM 725 O O . SER A 1 94 ? -15.907 2.899 4.588 1.00 46.25 94 SER A O 1
ATOM 727 N N . THR A 1 95 ? -17.549 4.303 5.271 1.00 45.69 95 THR A N 1
ATOM 728 C CA . THR A 1 95 ? -18.673 3.410 5.478 1.00 45.69 95 THR A CA 1
ATOM 729 C C . THR A 1 95 ? -18.986 2.648 4.193 1.00 45.69 95 THR A C 1
ATOM 731 O O . THR A 1 95 ? -19.897 2.975 3.440 1.00 45.69 95 THR A O 1
ATOM 734 N N . SER A 1 96 ? -18.231 1.584 3.931 1.00 43.22 96 SER A N 1
ATOM 735 C CA . SER A 1 96 ? -18.764 0.478 3.152 1.00 43.22 96 SER A CA 1
ATOM 736 C C . SER A 1 96 ? -19.772 -0.203 4.065 1.00 43.22 96 SER A C 1
ATOM 738 O O . SER A 1 96 ? -19.424 -0.887 5.025 1.00 43.22 96 SER A O 1
ATOM 740 N N . SER A 1 97 ? -21.042 0.094 3.815 1.00 52.56 97 SER A N 1
ATOM 741 C CA . SER A 1 97 ? -22.206 -0.579 4.370 1.00 52.56 97 SER A CA 1
ATOM 742 C C . SER A 1 97 ? -22.177 -2.058 3.974 1.00 52.56 97 SER A C 1
ATOM 744 O O . SER A 1 97 ? -22.898 -2.508 3.091 1.00 52.56 97 SER A O 1
ATOM 746 N N . SER A 1 98 ? -21.305 -2.828 4.622 1.00 48.38 98 SER A N 1
ATOM 747 C CA . SER A 1 98 ? -21.430 -4.274 4.691 1.00 48.38 98 SER A CA 1
ATOM 748 C C . SER A 1 98 ? -22.488 -4.569 5.745 1.00 48.38 98 SER A C 1
ATOM 750 O O . SER A 1 98 ? -22.363 -4.166 6.902 1.00 48.38 98 SER A O 1
ATOM 752 N N . SER A 1 99 ? -23.579 -5.183 5.308 1.00 51.94 99 SER A N 1
ATOM 753 C CA . SER A 1 99 ? -24.775 -5.476 6.083 1.00 51.94 99 SER A CA 1
ATOM 754 C C . SER A 1 99 ? -24.490 -6.194 7.407 1.00 51.94 99 SER A C 1
ATOM 756 O O . SER A 1 99 ? -24.520 -7.418 7.478 1.00 51.94 99 SER A O 1
ATOM 758 N N . THR A 1 100 ? -24.349 -5.438 8.493 1.00 58.75 100 THR A N 1
ATOM 759 C CA . THR A 1 100 ? -24.707 -5.907 9.838 1.00 58.75 100 THR A CA 1
ATOM 760 C C . THR A 1 100 ? -25.566 -4.876 10.581 1.00 58.75 100 THR A C 1
ATOM 762 O O . THR A 1 100 ? -25.143 -4.375 11.621 1.00 58.75 100 THR A O 1
ATOM 765 N N . PRO A 1 101 ? -26.791 -4.547 10.119 1.00 49.69 101 PRO A N 1
ATOM 766 C CA . PRO A 1 101 ? -27.712 -3.750 10.927 1.00 49.69 101 PRO A CA 1
ATOM 767 C C . PRO A 1 101 ? -28.416 -4.571 12.028 1.00 49.69 101 PRO A C 1
ATOM 769 O O . PRO A 1 101 ? -29.135 -4.005 12.842 1.00 49.69 101 PRO A O 1
ATOM 772 N N . SER A 1 102 ? -28.212 -5.894 12.099 1.00 61.12 102 SER A N 1
ATOM 773 C CA . SER A 1 102 ? -29.022 -6.765 12.965 1.00 61.12 102 SER A CA 1
ATOM 774 C C . SER A 1 102 ? -28.433 -7.019 14.359 1.00 61.12 102 SER A C 1
ATOM 776 O O . SER A 1 102 ? -29.175 -7.013 15.333 1.00 61.12 102 SER A O 1
ATOM 778 N N . MET A 1 103 ? -27.119 -7.235 14.495 1.00 67.06 103 MET A N 1
ATOM 779 C CA . MET A 1 103 ? -26.557 -7.740 15.763 1.00 67.06 103 MET A CA 1
ATOM 780 C C . MET A 1 103 ? -26.443 -6.668 16.853 1.00 67.06 103 MET A C 1
ATOM 782 O O . MET A 1 103 ? -26.757 -6.936 18.008 1.00 67.06 103 MET A O 1
ATOM 786 N N . ILE A 1 104 ? -26.050 -5.440 16.500 1.00 77.38 104 ILE A N 1
ATOM 787 C CA . ILE A 1 104 ? -25.908 -4.348 17.480 1.00 77.38 104 ILE A CA 1
ATOM 788 C C . ILE A 1 104 ? -27.277 -3.970 18.057 1.00 77.38 104 ILE A C 1
ATOM 790 O O . ILE A 1 104 ? -27.421 -3.871 19.270 1.00 77.38 104 ILE A O 1
ATOM 794 N N . SER A 1 105 ? -28.303 -3.843 17.208 1.00 73.19 105 SER A N 1
ATOM 795 C CA . SER A 1 105 ? -29.666 -3.524 17.652 1.00 73.19 105 SER A CA 1
ATOM 796 C C . SER A 1 105 ? -30.270 -4.640 18.516 1.00 73.19 105 SER A C 1
ATOM 798 O O . SER A 1 105 ? -30.901 -4.347 19.530 1.00 73.19 105 SER A O 1
ATOM 800 N N . GLN A 1 106 ? -30.007 -5.909 18.182 1.00 79.00 106 GLN A N 1
ATOM 801 C CA . GLN A 1 106 ? -30.418 -7.053 19.004 1.00 79.00 106 GLN A CA 1
ATOM 802 C C . GLN A 1 106 ? -29.752 -7.042 20.385 1.00 79.00 106 GLN A C 1
ATOM 804 O O . GLN A 1 106 ? -30.441 -7.207 21.388 1.00 79.00 106 GLN A O 1
ATOM 809 N N . LEU A 1 107 ? -28.439 -6.797 20.454 1.00 84.44 107 LEU A N 1
ATOM 810 C CA . LEU A 1 107 ? -27.716 -6.727 21.727 1.00 84.44 107 LEU A CA 1
ATOM 811 C C . LEU A 1 107 ? -28.180 -5.542 22.582 1.00 84.44 107 LEU A C 1
ATOM 813 O O . LEU A 1 107 ? -28.388 -5.700 23.782 1.00 84.44 107 LEU A O 1
ATOM 817 N N . SER A 1 108 ? -28.400 -4.372 21.975 1.00 84.06 108 SER A N 1
ATOM 818 C CA . SER A 1 108 ? -28.932 -3.205 22.686 1.00 84.06 108 SER A CA 1
ATOM 819 C C . SER A 1 108 ? -30.328 -3.469 23.257 1.00 84.06 108 SER A C 1
ATOM 821 O O . SER A 1 108 ? -30.558 -3.177 24.428 1.00 84.06 108 SER A O 1
ATOM 823 N N . SER A 1 109 ? -31.224 -4.090 22.480 1.00 85.50 109 SER A N 1
ATOM 824 C CA . SER A 1 109 ? -32.564 -4.468 22.949 1.00 85.50 109 SER A CA 1
ATOM 825 C C . SER A 1 109 ? -32.507 -5.459 24.115 1.00 85.50 109 SER A C 1
ATOM 827 O O . SER A 1 109 ? -33.256 -5.311 25.075 1.00 85.50 109 SER A O 1
ATOM 829 N N . GLN A 1 110 ? -31.609 -6.449 24.061 1.00 87.44 110 GLN A N 1
ATOM 830 C CA . GLN A 1 110 ? -31.452 -7.434 25.136 1.00 87.44 110 GLN A CA 1
ATOM 831 C C . GLN A 1 110 ? -30.954 -6.793 26.434 1.00 87.44 110 GLN A C 1
ATOM 833 O O . GLN A 1 110 ? -31.455 -7.117 27.508 1.00 87.44 110 GLN A O 1
ATOM 838 N N . VAL A 1 111 ? -29.995 -5.865 26.349 1.00 89.62 111 VAL A N 1
ATOM 839 C CA . VAL A 1 111 ? -29.477 -5.143 27.523 1.00 89.62 111 VAL A CA 1
ATOM 840 C C . VAL A 1 111 ? -30.555 -4.256 28.150 1.00 89.62 111 VAL A C 1
ATOM 842 O O . VAL A 1 111 ? -30.671 -4.209 29.375 1.00 89.62 111 VAL A O 1
ATOM 845 N N . GLU A 1 112 ? -31.361 -3.575 27.335 1.00 88.94 112 GLU A N 1
ATOM 846 C CA . GLU A 1 112 ? -32.453 -2.728 27.821 1.00 88.94 112 GLU A CA 1
ATOM 847 C C . GLU A 1 112 ? -33.565 -3.547 28.498 1.00 88.94 112 GLU A C 1
ATOM 849 O O . GLU A 1 112 ? -34.036 -3.187 29.580 1.00 88.94 112 GLU A O 1
ATOM 854 N N . GLU A 1 113 ? -33.929 -4.696 27.924 1.00 89.12 113 GLU A N 1
ATOM 855 C CA . GLU A 1 113 ? -34.926 -5.601 28.499 1.00 89.12 113 GLU A CA 1
ATOM 856 C C . GLU A 1 113 ? -34.451 -6.214 29.830 1.00 89.12 113 GLU A C 1
ATOM 858 O O . GLU A 1 113 ? -35.181 -6.188 30.825 1.00 89.12 113 GLU A O 1
ATOM 863 N N . LEU A 1 114 ? -33.196 -6.683 29.888 1.00 91.81 114 LEU A N 1
ATOM 864 C CA . LEU A 1 114 ? -32.563 -7.184 31.116 1.00 91.81 114 LEU A CA 1
ATOM 865 C C . LEU A 1 114 ? -32.542 -6.126 32.223 1.00 91.81 114 LEU A C 1
ATOM 867 O O . LEU A 1 114 ? -32.852 -6.431 33.378 1.00 91.81 114 LEU A O 1
ATOM 871 N N . LYS A 1 115 ? -32.217 -4.875 31.876 1.00 92.31 115 LYS A N 1
ATOM 872 C CA . LYS A 1 115 ? -32.219 -3.757 32.826 1.00 92.31 115 LYS A CA 1
ATOM 873 C C . LYS A 1 115 ? -33.613 -3.527 33.413 1.00 92.31 115 LYS A C 1
ATOM 875 O O . LYS A 1 115 ? -33.749 -3.397 34.629 1.00 92.31 115 LYS A O 1
ATOM 880 N N . LYS A 1 116 ? -34.650 -3.548 32.573 1.00 91.56 116 LYS A N 1
ATOM 881 C CA . LYS A 1 116 ? -36.039 -3.363 33.012 1.00 91.56 116 LYS A CA 1
ATOM 882 C C . LYS A 1 116 ? -36.505 -4.483 33.950 1.00 91.56 116 LYS A C 1
ATOM 884 O O . LYS A 1 116 ? -37.142 -4.196 34.961 1.00 91.56 116 LYS A O 1
ATOM 889 N N . MET A 1 117 ? -36.152 -5.740 33.666 1.00 87.44 117 MET A N 1
ATOM 890 C CA . MET A 1 117 ? -36.487 -6.867 34.550 1.00 87.44 117 MET A CA 1
ATOM 891 C C . MET A 1 117 ? -35.785 -6.775 35.909 1.00 87.44 117 MET A C 1
ATOM 893 O O . MET A 1 117 ? -36.389 -7.087 36.935 1.00 87.44 117 MET A O 1
ATOM 897 N N . ALA A 1 118 ? -34.525 -6.333 35.937 1.00 88.00 118 ALA A N 1
ATOM 898 C CA . ALA A 1 118 ? -33.784 -6.149 37.182 1.00 88.00 118 ALA A CA 1
ATOM 899 C C . ALA A 1 118 ? -34.404 -5.048 38.059 1.00 88.00 118 ALA A C 1
ATOM 901 O O . ALA A 1 118 ? -34.599 -5.254 39.258 1.00 88.00 118 ALA A O 1
ATOM 902 N N . GLU A 1 119 ? -34.776 -3.911 37.462 1.00 86.19 119 GLU A N 1
ATOM 903 C CA . GLU A 1 119 ? -35.463 -2.820 38.165 1.00 86.19 119 GLU A CA 1
ATOM 904 C C . GLU A 1 119 ? -36.844 -3.252 38.684 1.00 86.19 119 GLU A C 1
ATOM 906 O O . GLU A 1 119 ? -37.198 -2.958 39.829 1.00 86.19 119 GLU A O 1
ATOM 911 N N . GLU A 1 120 ? -37.612 -4.003 37.889 1.00 85.19 120 GLU A N 1
ATOM 912 C CA . GLU A 1 120 ? -38.916 -4.523 38.309 1.00 85.19 120 GLU A CA 1
ATOM 913 C C . GLU A 1 120 ? -38.790 -5.542 39.453 1.00 85.19 120 GLU A C 1
ATOM 915 O O . GLU A 1 120 ? -39.565 -5.487 40.411 1.00 85.19 120 GLU A O 1
ATOM 920 N N . ASN A 1 121 ? -37.803 -6.441 39.394 1.00 86.06 121 ASN A N 1
ATOM 921 C CA . ASN A 1 121 ? -37.543 -7.404 40.465 1.00 86.06 121 ASN A CA 1
ATOM 922 C C . ASN A 1 121 ? -37.137 -6.707 41.766 1.00 86.06 121 ASN A C 1
ATOM 924 O O . ASN A 1 121 ? -37.699 -7.016 42.816 1.00 86.06 121 ASN A O 1
ATOM 928 N N . HIS A 1 122 ? -36.246 -5.717 41.693 1.00 81.19 122 HIS A N 1
ATOM 929 C CA . HIS A 1 122 ? -35.858 -4.925 42.858 1.00 81.19 122 HIS A CA 1
ATOM 930 C C . HIS A 1 122 ? -37.056 -4.159 43.446 1.00 81.19 122 HIS A C 1
ATOM 932 O O . HIS A 1 122 ? -37.259 -4.139 44.659 1.00 81.19 122 HIS A O 1
ATOM 938 N N . ASN A 1 123 ? -37.916 -3.576 42.604 1.00 85.69 123 ASN A N 1
ATOM 939 C CA . ASN A 1 123 ? -39.115 -2.878 43.070 1.00 85.69 123 ASN A CA 1
ATOM 940 C C . ASN A 1 123 ? -40.127 -3.831 43.738 1.00 85.69 123 ASN A C 1
ATOM 942 O O . ASN A 1 123 ? -40.710 -3.504 44.772 1.00 85.69 123 ASN A O 1
ATOM 946 N N . LYS A 1 124 ? -40.313 -5.040 43.191 1.00 82.62 124 LYS A N 1
ATOM 947 C CA . LYS A 1 124 ? -41.159 -6.082 43.800 1.00 82.62 124 LYS A CA 1
ATOM 948 C C . LYS A 1 124 ? -40.614 -6.548 45.150 1.00 82.62 124 LYS A C 1
ATOM 950 O O . LYS A 1 124 ? -41.396 -6.722 46.085 1.00 82.62 124 LYS A O 1
ATOM 955 N N . GLU A 1 125 ? -39.299 -6.715 45.267 1.00 82.31 125 GLU A N 1
ATOM 956 C CA . GLU A 1 125 ? -38.637 -7.089 46.518 1.00 82.31 125 GLU A CA 1
ATOM 957 C C . GLU A 1 125 ? -38.827 -6.010 47.592 1.00 82.31 125 GLU A C 1
ATOM 959 O O . GLU A 1 125 ? -39.303 -6.305 48.692 1.00 82.31 125 GLU A O 1
ATOM 964 N N . MET A 1 126 ? -38.581 -4.742 47.247 1.00 79.19 126 MET A N 1
ATOM 965 C CA . MET A 1 126 ? -38.809 -3.612 48.152 1.00 79.19 126 MET A CA 1
ATOM 966 C C . MET A 1 126 ? -40.282 -3.500 48.569 1.00 79.19 126 MET A C 1
ATOM 968 O O . MET A 1 126 ? -40.580 -3.328 49.751 1.00 79.19 126 MET A O 1
ATOM 972 N N . ALA A 1 127 ? -41.227 -3.671 47.639 1.00 80.25 127 ALA A N 1
ATOM 973 C CA . ALA A 1 127 ? -42.657 -3.659 47.951 1.00 80.25 127 ALA A CA 1
ATOM 974 C C . ALA A 1 127 ? -43.079 -4.817 48.877 1.00 80.25 127 ALA A C 1
ATOM 976 O O . ALA A 1 127 ? -43.957 -4.643 49.728 1.00 80.25 127 ALA A O 1
ATOM 977 N N . SER A 1 128 ? -42.458 -5.992 48.737 1.00 78.31 128 SER A N 1
ATOM 978 C CA . SER A 1 128 ? -42.684 -7.135 49.627 1.00 78.31 128 SER A CA 1
ATOM 979 C C . SER A 1 128 ? -42.169 -6.856 51.043 1.00 78.31 128 SER A C 1
ATOM 981 O O . SER A 1 128 ? -42.896 -7.073 52.015 1.00 78.31 128 SER A O 1
ATOM 983 N N . LEU A 1 129 ? -40.962 -6.292 51.168 1.00 79.06 129 LEU A N 1
ATOM 984 C CA . LEU A 1 129 ? -40.391 -5.892 52.458 1.00 79.06 129 LEU A CA 1
ATOM 985 C C . LEU A 1 129 ? -41.249 -4.830 53.156 1.00 79.06 129 LEU A C 1
ATOM 987 O O . LEU A 1 129 ? -41.555 -4.964 54.341 1.00 79.06 129 LEU A O 1
ATOM 991 N N . VAL A 1 130 ? -41.720 -3.818 52.421 1.00 79.06 130 VAL A N 1
ATOM 992 C CA . VAL A 1 130 ? -42.602 -2.772 52.966 1.00 79.06 130 VAL A CA 1
ATOM 993 C C . VAL A 1 130 ? -43.902 -3.366 53.520 1.00 79.06 130 VAL A C 1
ATOM 995 O O . VAL A 1 130 ? -44.326 -2.992 54.613 1.00 79.06 130 VAL A O 1
ATOM 998 N N . LYS A 1 131 ? -44.516 -4.338 52.831 1.00 74.69 131 LYS A N 1
ATOM 999 C CA . LYS A 1 131 ? -45.718 -5.035 53.331 1.00 74.69 131 LYS A CA 1
ATOM 1000 C C . LYS A 1 131 ? -45.448 -5.878 54.577 1.00 74.69 131 LYS A C 1
ATOM 1002 O O . LYS A 1 131 ? -46.330 -6.000 55.421 1.00 74.69 131 LYS A O 1
ATOM 1007 N N . GLN A 1 132 ? -44.259 -6.462 54.702 1.00 69.88 132 GLN A N 1
ATOM 1008 C CA . GLN A 1 132 ? -43.899 -7.255 55.876 1.00 69.88 132 GLN A CA 1
ATOM 1009 C C . GLN A 1 132 ? -43.654 -6.380 57.114 1.00 69.88 132 GLN A C 1
ATOM 1011 O O . GLN A 1 132 ? -44.006 -6.777 58.227 1.00 69.88 132 GLN A O 1
ATOM 1016 N N . VAL A 1 133 ? -43.090 -5.183 56.923 1.00 70.19 133 VAL A N 1
ATOM 1017 C CA . VAL A 1 133 ? -42.846 -4.210 58.000 1.00 70.19 133 VAL A CA 1
ATOM 1018 C C . VAL A 1 133 ? -44.137 -3.484 58.403 1.00 70.19 133 VAL A C 1
ATOM 1020 O O . VAL A 1 133 ? -44.347 -3.203 59.583 1.00 70.19 133 VAL A O 1
ATOM 1023 N N . TYR A 1 134 ? -45.050 -3.236 57.461 1.00 63.19 134 TYR A N 1
ATOM 1024 C CA . TYR A 1 134 ? -46.338 -2.599 57.731 1.00 63.19 134 TYR A CA 1
ATOM 1025 C C . TYR A 1 134 ? -47.394 -3.619 58.198 1.00 63.19 134 TYR A C 1
ATOM 1027 O O . TYR A 1 134 ? -48.265 -4.040 57.437 1.00 63.19 134 TYR A O 1
ATOM 1035 N N . ARG A 1 135 ? -47.360 -4.012 59.480 1.00 62.34 135 ARG A N 1
ATOM 1036 C CA . ARG A 1 135 ? -48.534 -4.634 60.122 1.00 62.34 135 ARG A CA 1
ATOM 1037 C C . ARG A 1 135 ? -49.532 -3.535 60.509 1.00 62.34 135 ARG A C 1
ATOM 1039 O O . ARG A 1 135 ? -49.186 -2.706 61.351 1.00 62.34 135 ARG A O 1
ATOM 1046 N N . PRO A 1 136 ? -50.762 -3.513 59.965 1.00 63.38 136 PRO A N 1
ATOM 1047 C CA . PRO A 1 136 ? -51.758 -2.536 60.385 1.00 63.38 136 PRO A CA 1
ATOM 1048 C C . PRO A 1 136 ? -52.101 -2.747 61.865 1.00 63.38 136 PRO A C 1
ATOM 1050 O O . PRO A 1 136 ? -52.399 -3.865 62.295 1.00 63.38 136 PRO A O 1
ATOM 1053 N N . TYR A 1 137 ? -52.038 -1.670 62.650 1.00 57.34 137 TYR A N 1
ATOM 1054 C CA . TYR A 1 137 ? -52.432 -1.673 64.057 1.00 57.34 137 TYR A CA 1
ATOM 1055 C C . TYR A 1 137 ? -53.901 -2.099 64.173 1.00 57.34 137 TYR A C 1
ATOM 1057 O O . TYR A 1 137 ? -54.795 -1.421 63.667 1.00 57.34 137 TYR A O 1
ATOM 1065 N N . LYS A 1 138 ? -54.151 -3.237 64.831 1.00 65.75 138 LYS A N 1
ATOM 1066 C CA . LYS A 1 138 ? -55.502 -3.695 65.166 1.00 65.75 138 LYS A CA 1
ATOM 1067 C C . LYS A 1 138 ? -55.845 -3.140 66.553 1.00 65.75 138 LYS A C 1
ATOM 1069 O O . LYS A 1 138 ? -55.237 -3.600 67.521 1.00 65.75 138 LYS A O 1
ATOM 1074 N N . PRO A 1 139 ? -56.761 -2.163 66.681 1.00 68.06 139 PRO A N 1
ATOM 1075 C CA . PRO A 1 139 ? -57.103 -1.627 67.989 1.00 68.06 139 PRO A CA 1
ATOM 1076 C C . PRO A 1 139 ? -57.714 -2.732 68.869 1.00 68.06 139 PRO A C 1
ATOM 1078 O O . PRO A 1 139 ? -58.467 -3.571 68.359 1.00 68.06 139 PRO A O 1
ATOM 1081 N N . PRO A 1 140 ? -57.389 -2.775 70.173 1.00 70.12 140 PRO A N 1
ATOM 1082 C CA . PRO A 1 140 ? -57.965 -3.752 71.086 1.00 70.12 140 PRO A CA 1
ATOM 1083 C C . PRO A 1 140 ? -59.480 -3.538 71.197 1.00 70.12 140 PRO A C 1
ATOM 1085 O O . PRO A 1 140 ? -59.952 -2.424 71.416 1.00 70.12 140 PRO A O 1
ATOM 1088 N N . THR A 1 141 ? -60.251 -4.616 71.033 1.00 76.56 141 THR A N 1
ATOM 1089 C CA . THR A 1 141 ? -61.708 -4.612 71.220 1.00 76.56 141 THR A CA 1
ATOM 1090 C C . THR A 1 141 ? -62.047 -4.218 72.660 1.00 76.56 141 THR A C 1
ATOM 1092 O O . THR A 1 141 ? -61.529 -4.861 73.578 1.00 76.56 141 THR A O 1
ATOM 1095 N N . PRO A 1 142 ? -62.902 -3.202 72.888 1.00 68.12 142 PRO A N 1
ATOM 1096 C CA . PRO A 1 142 ? -63.268 -2.796 74.237 1.00 68.12 142 PRO A CA 1
ATOM 1097 C C . PRO A 1 142 ? -64.012 -3.934 74.941 1.00 68.12 142 PRO A C 1
ATOM 1099 O O . PRO A 1 142 ? -64.964 -4.506 74.406 1.00 68.12 142 PRO A O 1
ATOM 1102 N N . ALA A 1 143 ? -63.551 -4.277 76.143 1.00 65.69 143 ALA A N 1
ATOM 1103 C CA . ALA A 1 143 ? -64.190 -5.271 76.989 1.00 65.69 143 ALA A CA 1
ATOM 1104 C C . ALA A 1 143 ? -65.572 -4.762 77.420 1.00 65.69 143 ALA A C 1
ATOM 1106 O O . ALA A 1 143 ? -65.685 -3.706 78.042 1.00 65.69 143 ALA A O 1
ATOM 1107 N N . VAL A 1 144 ? -66.625 -5.515 77.098 1.00 65.12 144 VAL A N 1
ATOM 1108 C CA . VAL A 1 144 ? -67.984 -5.242 77.579 1.00 65.12 144 VAL A CA 1
ATOM 1109 C C . VAL A 1 144 ? -68.018 -5.533 79.078 1.00 65.12 144 VAL A C 1
ATOM 1111 O O . VAL A 1 144 ? -68.128 -6.684 79.503 1.00 65.12 144 VAL A O 1
ATOM 1114 N N . THR A 1 145 ? -67.902 -4.493 79.900 1.00 61.09 145 THR A N 1
ATOM 1115 C CA . THR A 1 145 ? -68.133 -4.586 81.340 1.00 61.09 145 THR A CA 1
ATOM 1116 C C . THR A 1 145 ? -69.638 -4.596 81.588 1.00 61.09 145 THR A C 1
ATOM 1118 O O . THR A 1 145 ? -70.339 -3.597 81.459 1.00 61.09 145 THR A O 1
ATOM 1121 N N . ARG A 1 146 ? -70.167 -5.775 81.918 1.00 58.03 146 ARG A N 1
ATOM 1122 C CA . ARG A 1 146 ? -71.553 -5.940 82.354 1.00 58.03 146 ARG A CA 1
ATOM 1123 C C . ARG A 1 146 ? -71.661 -5.426 83.791 1.00 58.03 146 ARG A C 1
ATOM 1125 O O . ARG A 1 146 ? -71.289 -6.134 84.724 1.00 58.03 146 ARG A O 1
ATOM 1132 N N . SER A 1 147 ? -72.139 -4.194 83.952 1.00 56.69 147 SER A N 1
ATOM 1133 C CA . SER A 1 147 ? -72.439 -3.586 85.250 1.00 56.69 147 SER A CA 1
ATOM 1134 C C . SER A 1 147 ? -73.400 -4.488 86.027 1.00 56.69 147 SER A C 1
ATOM 1136 O O . SER A 1 147 ? -74.531 -4.715 85.597 1.00 56.69 147 SER A O 1
ATOM 1138 N N . ARG A 1 148 ? -72.941 -5.054 87.148 1.00 57.03 148 ARG A N 1
ATOM 1139 C CA . ARG A 1 148 ? -73.834 -5.677 88.126 1.00 57.03 148 ARG A CA 1
ATOM 1140 C C . ARG A 1 148 ? -74.372 -4.570 89.012 1.00 57.03 148 ARG A C 1
ATOM 1142 O O . ARG A 1 148 ? -73.668 -4.055 89.870 1.00 57.03 148 ARG A O 1
ATOM 1149 N N . ASP A 1 149 ? -75.611 -4.214 88.729 1.00 56.53 149 ASP A N 1
ATOM 1150 C CA . ASP A 1 149 ? -76.465 -3.439 89.605 1.00 56.53 149 ASP A CA 1
ATOM 1151 C C . ASP A 1 149 ? -76.804 -4.316 90.821 1.00 56.53 149 ASP A C 1
ATOM 1153 O O . ASP A 1 149 ? -77.399 -5.387 90.675 1.00 56.53 149 ASP A O 1
ATOM 1157 N N . THR A 1 150 ? -76.355 -3.924 92.011 1.00 55.25 150 THR A N 1
ATOM 1158 C CA . THR A 1 150 ? -76.797 -4.543 93.266 1.00 55.25 150 THR A CA 1
ATOM 1159 C C . THR A 1 150 ? -77.388 -3.458 94.142 1.00 55.25 150 THR A C 1
ATOM 1161 O O . THR A 1 150 ? -76.682 -2.712 94.818 1.00 55.25 150 THR A O 1
ATOM 1164 N N . THR A 1 151 ? -78.713 -3.380 94.066 1.00 60.84 151 THR A N 1
ATOM 1165 C CA . THR A 1 151 ? -79.587 -2.637 94.964 1.00 60.84 151 THR A CA 1
ATOM 1166 C C . THR A 1 151 ? -79.789 -3.425 96.264 1.00 60.84 151 THR A C 1
ATOM 1168 O O . THR A 1 151 ? -80.170 -4.592 96.200 1.00 60.84 151 THR A O 1
ATOM 11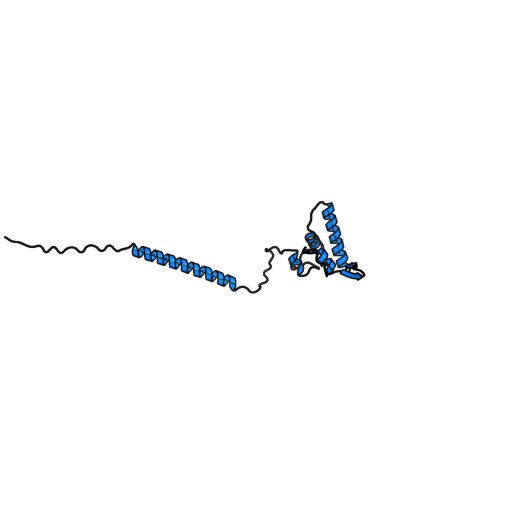71 N N . LYS A 1 152 ? -79.638 -2.693 97.380 1.00 44.47 152 LYS A N 1
ATOM 1172 C CA . LYS A 1 152 ? -80.010 -2.962 98.786 1.00 44.47 152 LYS A CA 1
ATOM 1173 C C . LYS A 1 152 ? -79.209 -3.985 99.588 1.00 44.47 152 LYS A C 1
ATOM 1175 O O . LYS A 1 152 ? -79.233 -5.186 99.258 1.00 44.47 152 LYS A O 1
#

Organism: Chenopodium quinoa (NCBI:txid63459)